Protein AF-A0A2N9F2U2-F1 (afdb_monomer)

Sequence (80 aa):
MATPPVAGNPEGLSVAAPAQAPGTDMTGICFKDQLWLNTYPLDRNLVFDYFALSPFYDWTCNNEQLRMRSIHPLDLSHLS

InterPro domains:
  IPR007018 Mediator complex, subunit Med6 [PF04934] (29-74)
  IPR007018 Mediator complex, subunit Med6 [PTHR13104] (15-80)
  IPR038566 Mediator complex, subunit Med6 superfamily [G3DSA:3.10.450.580] (22-80)

Secondary structure (DSSP, 8-state):
-PPPP-----S-----PPPPPTT---TT-----HHHHHHS---TTTHHHHHHTSTT--TTSHHHHHHHTT--TT-TTS--

Mean predicted aligned error: 11.88 Å

pLDDT: mean 76.86, std 18.89, range [37.5, 95.0]

Organism: Fagus sylvatica (NCBI:txid28930)

Solvent-accessible surface area (backbone atoms only — not comparable to full-atom values): 575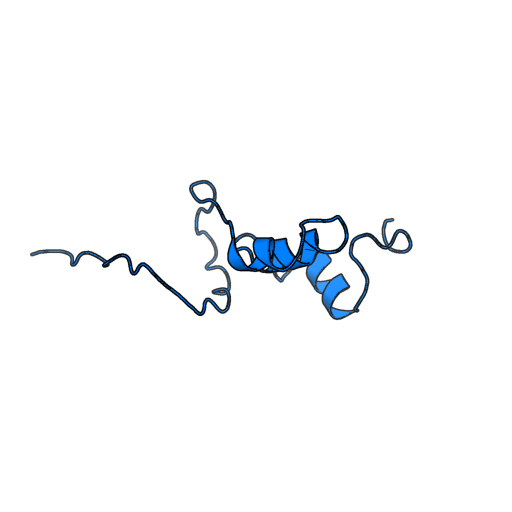0 Å² total; per-residue (Å²): 134,85,81,83,81,84,76,83,80,79,82,85,86,85,74,78,75,74,79,77,65,91,84,68,86,62,88,90,64,86,86,82,64,65,71,57,52,74,75,45,73,87,42,92,79,46,45,59,63,57,46,61,73,35,93,84,48,60,81,86,39,71,64,42,60,32,51,78,67,72,41,61,92,82,44,67,94,75,67,124

Structure (mmCIF, N/CA/C/O backbone):
data_AF-A0A2N9F2U2-F1
#
_entry.id   AF-A0A2N9F2U2-F1
#
loop_
_atom_site.group_PDB
_atom_site.id
_atom_site.type_symbol
_atom_site.label_atom_id
_atom_site.label_alt_id
_atom_site.label_comp_id
_atom_site.label_asym_id
_atom_site.label_entity_id
_atom_site.label_seq_id
_atom_site.pdbx_PDB_ins_code
_atom_site.Cartn_x
_atom_site.Cartn_y
_atom_site.Cartn_z
_atom_site.occupancy
_atom_site.B_iso_or_equiv
_atom_site.auth_seq_id
_atom_site.auth_comp_id
_atom_site.auth_asym_id
_atom_site.auth_atom_id
_atom_site.pdbx_PDB_model_num
ATOM 1 N N . MET A 1 1 ? -12.434 32.180 23.595 1.00 42.81 1 MET A N 1
ATOM 2 C CA . MET A 1 1 ? -13.508 31.807 22.650 1.00 42.81 1 MET A CA 1
ATOM 3 C C . MET A 1 1 ? -13.103 30.501 21.989 1.00 42.81 1 MET A C 1
ATOM 5 O O . MET A 1 1 ? -11.924 30.337 21.712 1.00 42.81 1 MET A O 1
ATOM 9 N N . ALA A 1 2 ? -14.040 29.560 21.900 1.00 37.50 2 ALA A N 1
ATOM 10 C CA . ALA A 1 2 ? -13.815 28.128 21.714 1.00 37.50 2 ALA A CA 1
ATOM 11 C C . ALA A 1 2 ? -13.275 27.735 20.326 1.00 37.50 2 ALA A C 1
ATOM 13 O O . ALA A 1 2 ? -13.701 28.277 19.310 1.00 37.50 2 ALA A O 1
ATOM 14 N N . THR A 1 3 ? -12.375 26.752 20.302 1.00 47.22 3 THR A N 1
ATOM 15 C CA . THR A 1 3 ? -12.017 25.953 19.124 1.00 47.22 3 THR A CA 1
ATOM 16 C C . THR A 1 3 ? -13.134 24.938 18.833 1.00 47.22 3 THR A C 1
ATOM 18 O O . THR A 1 3 ? -13.657 24.342 19.777 1.00 47.22 3 THR A O 1
ATOM 21 N N . PRO A 1 4 ? -13.539 24.720 17.568 1.00 48.62 4 PRO A N 1
ATOM 22 C CA . PRO A 1 4 ? -14.538 23.705 17.253 1.00 48.62 4 PRO A CA 1
ATOM 23 C C . P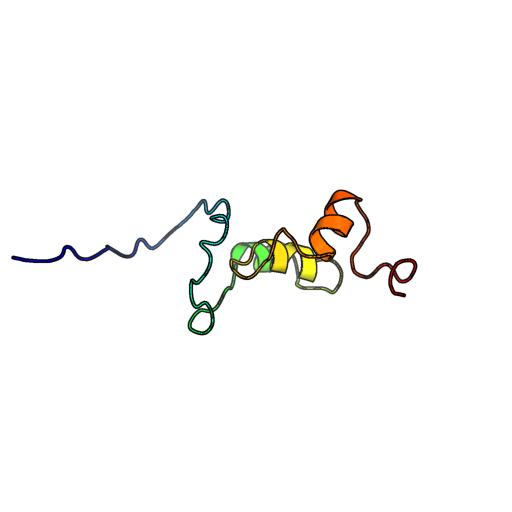RO A 1 4 ? -13.911 22.299 17.304 1.00 48.62 4 PRO A C 1
ATOM 25 O O . PRO A 1 4 ? -12.746 22.139 16.927 1.00 48.62 4 PRO A O 1
ATOM 28 N N . PRO A 1 5 ? -14.652 21.264 17.741 1.00 51.59 5 PRO A N 1
ATOM 29 C CA . PRO A 1 5 ? -14.194 19.888 17.642 1.00 51.59 5 PRO A CA 1
ATOM 30 C C . PRO A 1 5 ? -14.359 19.416 16.194 1.00 51.59 5 PRO A C 1
ATOM 32 O O . PRO A 1 5 ? -15.446 19.504 15.622 1.00 51.59 5 PRO A O 1
ATOM 35 N N . VAL A 1 6 ? -13.284 18.905 15.593 1.00 49.97 6 VAL A N 1
ATOM 36 C CA . VAL A 1 6 ? -13.392 18.131 14.354 1.00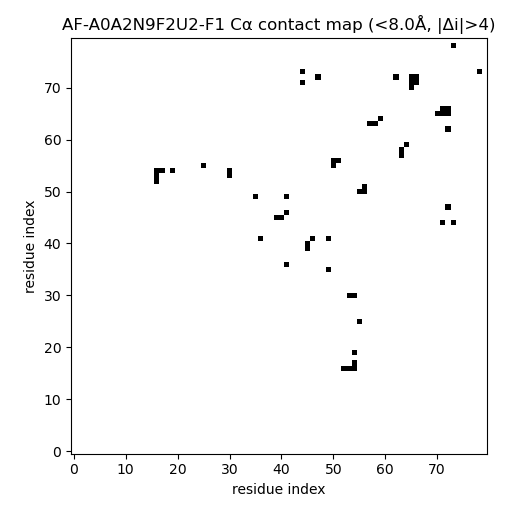 49.97 6 VAL A CA 1
ATOM 37 C C . VAL A 1 6 ? -14.113 16.830 14.700 1.00 49.97 6 VAL A C 1
ATOM 39 O O . VAL A 1 6 ? -13.597 15.975 15.418 1.00 49.97 6 VAL A O 1
ATOM 42 N N . ALA A 1 7 ? -15.369 16.738 14.273 1.00 45.78 7 ALA A N 1
ATOM 43 C CA . ALA A 1 7 ? -16.165 15.534 14.390 1.00 45.78 7 ALA A CA 1
ATOM 44 C C . ALA A 1 7 ? -15.480 14.425 13.583 1.00 45.78 7 ALA A C 1
ATOM 46 O O . ALA A 1 7 ? -15.306 14.543 12.370 1.00 45.78 7 ALA A O 1
ATOM 47 N N . GLY A 1 8 ? -15.064 13.361 14.272 1.00 47.75 8 GLY A N 1
ATOM 48 C CA . GLY A 1 8 ? -14.696 12.112 13.624 1.00 47.75 8 GLY A CA 1
ATOM 49 C C . GLY A 1 8 ? -15.908 11.588 12.867 1.00 47.75 8 GLY A C 1
ATOM 50 O O . GLY A 1 8 ? -16.960 11.373 13.465 1.00 47.75 8 GLY A O 1
ATOM 51 N N . ASN A 1 9 ? -15.762 11.418 11.558 1.00 41.09 9 ASN A N 1
ATOM 52 C CA . ASN A 1 9 ? -16.763 10.765 10.733 1.00 41.09 9 ASN A CA 1
ATOM 53 C C . ASN A 1 9 ? -16.434 9.263 10.686 1.00 41.09 9 ASN A C 1
ATOM 55 O O . ASN A 1 9 ? -15.389 8.904 10.135 1.00 41.09 9 ASN A O 1
ATOM 59 N N . PRO A 1 10 ? -17.255 8.379 11.280 1.00 53.62 10 PRO A N 1
ATOM 60 C CA . PRO A 1 10 ? -17.201 6.962 10.975 1.00 53.62 10 PRO A CA 1
ATOM 61 C C . PRO A 1 10 ? -17.882 6.752 9.612 1.00 53.62 10 PRO A C 1
ATOM 63 O O . PRO A 1 10 ? -18.758 7.519 9.233 1.00 53.62 10 PRO A O 1
ATOM 66 N N . GLU A 1 11 ? -17.510 5.688 8.908 1.00 41.53 11 GLU A N 1
ATOM 67 C CA . GLU A 1 11 ? -18.180 5.200 7.691 1.00 41.53 11 GLU A CA 1
ATOM 68 C C . GLU A 1 11 ? -17.783 5.882 6.363 1.00 41.53 11 GLU A C 1
ATOM 70 O O . GLU A 1 11 ? -18.207 6.979 6.020 1.00 41.53 11 GLU A O 1
ATOM 75 N N . GLY A 1 12 ? -17.015 5.127 5.569 1.00 54.56 12 GLY A N 1
ATOM 76 C CA . GLY A 1 12 ? -17.321 4.925 4.153 1.00 54.56 12 GLY A CA 1
ATOM 77 C C . GLY A 1 12 ? -16.940 6.019 3.151 1.00 54.56 12 GLY A C 1
ATOM 78 O O . GLY A 1 12 ? -17.690 6.958 2.927 1.00 54.56 12 GLY A O 1
ATOM 79 N N . LEU A 1 13 ? -15.890 5.698 2.388 1.00 48.88 13 LEU A N 1
ATOM 80 C CA . LEU A 1 13 ? -15.601 6.109 1.006 1.00 48.88 13 LEU A CA 1
ATOM 81 C C . LEU A 1 13 ? -14.790 7.393 0.756 1.00 48.88 13 LEU A C 1
ATOM 83 O O . LEU A 1 13 ? -15.135 8.501 1.143 1.00 48.88 13 LEU A O 1
ATOM 87 N N . SER A 1 14 ? -13.770 7.173 -0.083 1.00 47.22 14 SER A N 1
ATOM 88 C CA . SER A 1 14 ? -12.932 8.128 -0.807 1.00 47.22 14 SER A CA 1
ATOM 89 C C . SER A 1 14 ? -11.835 8.826 -0.006 1.00 47.22 14 SER A C 1
ATOM 91 O O . SER A 1 14 ? -11.978 9.957 0.446 1.00 47.22 14 SER A O 1
ATOM 93 N N . VAL A 1 15 ? -10.658 8.205 -0.000 1.00 38.53 15 VAL A N 1
ATOM 94 C CA . VAL A 1 15 ? -9.401 8.954 0.032 1.00 38.53 15 VAL A CA 1
ATOM 95 C C . VAL A 1 15 ? -8.624 8.620 -1.232 1.00 38.53 15 VAL A C 1
ATOM 97 O O . VAL A 1 15 ? -7.837 7.681 -1.276 1.00 38.53 15 VAL A O 1
ATOM 100 N N . ALA A 1 16 ? -8.845 9.413 -2.286 1.00 43.16 16 ALA A N 1
ATOM 101 C CA . ALA A 1 16 ? -7.733 9.729 -3.171 1.00 43.16 16 ALA A CA 1
ATOM 102 C C . ALA A 1 16 ? -6.603 10.188 -2.244 1.00 43.16 16 ALA A C 1
ATOM 104 O O . ALA A 1 16 ? -6.803 11.139 -1.484 1.00 43.16 16 ALA A O 1
ATOM 105 N N . ALA A 1 17 ? -5.513 9.419 -2.198 1.00 50.16 17 ALA A N 1
ATOM 106 C CA . ALA A 1 17 ? -4.464 9.628 -1.217 1.00 50.16 17 ALA A CA 1
ATOM 107 C C . ALA A 1 17 ? -4.034 11.102 -1.282 1.00 50.16 17 ALA A C 1
ATOM 109 O O . ALA A 1 17 ? -3.678 11.579 -2.366 1.00 50.16 17 ALA A O 1
ATOM 110 N N . PRO A 1 18 ? -4.135 11.860 -0.176 1.00 47.09 18 PRO A N 1
ATOM 111 C CA . PRO A 1 18 ? -3.628 13.213 -0.172 1.00 47.09 18 PRO A CA 1
ATOM 112 C C . PRO A 1 18 ? -2.130 13.101 -0.437 1.00 47.09 18 PRO A C 1
ATOM 114 O O . PRO A 1 18 ? -1.420 12.422 0.305 1.00 47.09 18 PRO A O 1
ATOM 117 N N . ALA A 1 19 ? -1.670 13.728 -1.521 1.00 54.91 19 ALA A N 1
ATOM 118 C CA . ALA A 1 19 ? -0.250 13.926 -1.761 1.00 54.91 19 ALA A CA 1
ATOM 119 C C . ALA A 1 19 ? 0.366 14.442 -0.453 1.00 54.91 19 ALA A C 1
ATOM 121 O O . ALA A 1 19 ? -0.098 15.442 0.103 1.00 54.91 19 ALA A O 1
ATOM 122 N N . GLN A 1 20 ? 1.313 13.676 0.088 1.00 57.03 20 GLN A N 1
ATOM 123 C CA . GLN A 1 20 ? 1.813 13.839 1.447 1.00 57.03 20 GLN A CA 1
ATOM 124 C C . GLN A 1 20 ? 2.294 15.280 1.655 1.00 57.03 20 GLN A C 1
ATOM 126 O O . GLN A 1 20 ? 3.176 15.757 0.942 1.00 57.03 20 GLN A O 1
ATOM 131 N N . ALA A 1 21 ? 1.724 15.984 2.637 1.00 57.19 21 ALA A N 1
ATOM 132 C CA . ALA A 1 21 ? 2.264 17.267 3.062 1.00 57.19 21 ALA A CA 1
ATOM 133 C C . ALA A 1 21 ? 3.639 17.010 3.712 1.00 57.19 21 ALA A C 1
ATOM 135 O O . ALA A 1 21 ? 3.696 16.257 4.696 1.00 57.19 21 ALA A O 1
ATOM 136 N N . PRO A 1 22 ? 4.741 17.590 3.193 1.00 60.00 22 PRO A N 1
ATOM 137 C CA . PRO A 1 22 ? 6.076 17.357 3.734 1.00 60.00 22 PRO A CA 1
ATOM 138 C C . PRO A 1 22 ? 6.118 17.683 5.233 1.00 60.00 22 PRO A C 1
ATOM 140 O O . PRO A 1 22 ? 5.786 18.797 5.631 1.00 60.00 22 PRO A O 1
ATOM 143 N N . GLY A 1 23 ? 6.517 16.714 6.064 1.00 67.56 23 GLY A N 1
ATOM 144 C CA . GLY A 1 23 ? 6.698 16.909 7.510 1.00 67.56 23 GLY A CA 1
ATOM 145 C C . GLY A 1 23 ? 5.552 16.448 8.419 1.00 67.56 23 GLY A C 1
ATOM 146 O O . GLY A 1 23 ? 5.591 16.740 9.611 1.00 67.56 23 GLY A O 1
ATOM 147 N N . THR A 1 24 ? 4.554 15.717 7.908 1.00 79.50 24 THR A N 1
ATOM 148 C CA . THR A 1 24 ? 3.561 15.051 8.773 1.00 79.50 24 THR A CA 1
ATOM 149 C C . THR A 1 24 ? 4.190 13.818 9.430 1.00 79.50 24 THR A C 1
ATOM 151 O O . THR A 1 24 ? 4.588 12.892 8.727 1.00 79.50 24 THR A O 1
ATOM 154 N N . ASP A 1 25 ? 4.280 13.787 10.763 1.00 85.75 25 ASP A N 1
ATOM 155 C CA . ASP A 1 25 ? 4.706 12.590 11.499 1.00 85.75 25 ASP A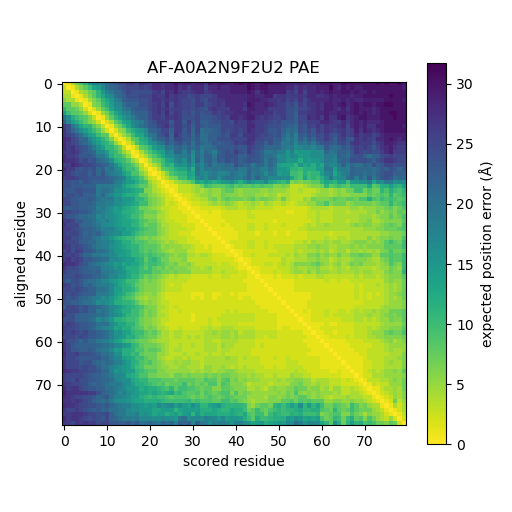 CA 1
ATOM 156 C C . ASP A 1 25 ? 3.645 11.484 11.377 1.00 85.75 25 ASP A C 1
ATOM 158 O O . ASP A 1 25 ? 2.493 11.656 11.776 1.00 85.75 25 ASP A O 1
ATOM 162 N N . MET A 1 26 ? 4.041 10.347 10.805 1.00 84.75 26 MET A N 1
ATOM 163 C CA . MET A 1 26 ? 3.177 9.188 10.565 1.00 84.75 26 MET A CA 1
ATOM 164 C C . MET A 1 26 ? 3.495 8.006 11.492 1.00 84.75 26 MET A C 1
ATOM 166 O O . MET A 1 26 ? 2.890 6.944 11.361 1.00 84.75 26 MET A O 1
ATOM 170 N N . THR A 1 27 ? 4.427 8.164 12.438 1.00 89.00 27 THR A N 1
ATOM 171 C CA . THR A 1 27 ? 4.872 7.070 13.322 1.00 89.00 27 THR A CA 1
ATOM 172 C C . THR A 1 27 ? 3.830 6.664 14.370 1.00 89.00 27 THR A C 1
ATOM 174 O O . THR A 1 27 ? 3.895 5.560 14.906 1.00 89.00 27 THR A O 1
ATOM 177 N N . GLY A 1 28 ? 2.846 7.529 14.642 1.00 91.38 28 GLY A N 1
ATOM 178 C CA . GLY A 1 28 ? 1.772 7.296 15.613 1.00 91.38 28 GLY A CA 1
ATOM 179 C C . GLY A 1 28 ? 0.486 6.679 15.050 1.00 91.38 28 GLY A C 1
ATOM 180 O O . GLY A 1 28 ? -0.486 6.550 15.794 1.00 91.38 28 GLY A O 1
ATOM 181 N N . ILE A 1 29 ? 0.435 6.335 13.760 1.00 91.25 29 ILE A N 1
ATOM 182 C CA . ILE A 1 29 ? -0.780 5.826 13.104 1.00 91.25 29 ILE A CA 1
ATOM 183 C C . ILE A 1 29 ? -0.574 4.433 12.502 1.00 91.25 29 ILE A C 1
ATOM 185 O O . ILE A 1 29 ? 0.533 4.043 12.142 1.00 91.25 29 ILE A O 1
ATOM 189 N N . CYS A 1 30 ? -1.673 3.692 12.352 1.00 92.56 30 CYS A N 1
ATOM 190 C CA . CYS A 1 30 ? -1.701 2.381 11.708 1.00 92.56 30 CYS A CA 1
ATOM 191 C C . CYS A 1 30 ? -2.622 2.415 10.485 1.00 92.56 30 CYS A C 1
ATOM 193 O O . CYS A 1 30 ? -3.691 3.024 10.527 1.00 92.56 30 CYS A O 1
ATOM 195 N N . PHE A 1 31 ? -2.243 1.707 9.421 1.00 93.06 31 PHE A N 1
ATOM 196 C CA . PHE A 1 31 ? -3.068 1.535 8.226 1.00 93.06 31 PHE A CA 1
ATOM 197 C C . PHE A 1 31 ? -3.562 0.091 8.113 1.00 93.06 31 PHE A C 1
ATOM 199 O O . PHE A 1 31 ? -2.772 -0.851 8.200 1.00 93.06 31 PHE A O 1
ATOM 206 N N . LYS A 1 32 ? -4.870 -0.078 7.896 1.00 95.00 32 LYS A N 1
ATOM 207 C CA . LYS A 1 32 ? -5.484 -1.368 7.581 1.00 95.00 32 LYS A CA 1
ATOM 208 C C . LYS A 1 32 ? -6.768 -1.169 6.777 1.00 95.00 32 LYS A C 1
ATOM 210 O O . LYS A 1 32 ? -7.725 -0.607 7.302 1.00 95.00 32 LYS A O 1
ATOM 215 N N . ASP A 1 33 ? -6.817 -1.698 5.559 1.00 94.44 33 ASP A N 1
ATOM 216 C CA . ASP A 1 33 ? -8.037 -1.759 4.752 1.00 94.44 33 ASP A CA 1
ATOM 217 C C . ASP A 1 33 ? -8.622 -3.178 4.796 1.00 94.44 33 ASP A C 1
ATOM 219 O O . ASP A 1 33 ? -8.166 -4.104 4.123 1.00 94.44 33 ASP A O 1
ATOM 223 N N . GLN A 1 34 ? -9.640 -3.363 5.640 1.00 93.00 34 GLN A N 1
ATOM 224 C CA . GLN A 1 34 ? -10.291 -4.661 5.818 1.00 93.00 34 GLN A CA 1
ATOM 225 C C . GLN A 1 34 ? -11.130 -5.072 4.599 1.00 93.00 34 GLN A C 1
ATOM 227 O O . GLN A 1 34 ? -11.261 -6.266 4.343 1.00 93.00 34 GLN A O 1
ATOM 232 N N . LEU A 1 35 ? -11.698 -4.121 3.852 1.00 94.88 35 LEU A N 1
ATOM 233 C CA . LEU A 1 35 ? -12.511 -4.428 2.674 1.00 94.88 35 LEU A CA 1
ATOM 234 C C . LEU A 1 35 ? -11.631 -4.997 1.559 1.00 94.88 35 LEU A C 1
ATOM 236 O O . LEU A 1 35 ? -11.982 -6.011 0.949 1.00 94.88 35 LEU A O 1
ATOM 240 N N . TRP A 1 36 ? -10.463 -4.387 1.355 1.00 94.50 36 TRP A N 1
ATOM 241 C CA . TRP A 1 36 ? -9.460 -4.894 0.428 1.00 94.50 36 TRP A CA 1
ATOM 242 C C . TRP A 1 36 ? -9.005 -6.297 0.838 1.00 94.50 36 TRP A C 1
ATOM 244 O O . TRP A 1 36 ? -9.087 -7.217 0.029 1.00 94.50 36 TRP A O 1
ATOM 254 N N . LEU A 1 37 ? -8.641 -6.495 2.113 1.00 93.69 37 LEU A N 1
ATOM 255 C CA . LEU A 1 37 ? -8.173 -7.790 2.634 1.00 93.69 37 LEU A CA 1
ATOM 256 C C . LEU A 1 37 ? -9.233 -8.902 2.588 1.00 93.69 37 LEU A C 1
ATOM 258 O O . LEU A 1 37 ? -8.885 -10.077 2.515 1.00 93.69 37 LEU A O 1
ATOM 262 N N . ASN A 1 38 ? -10.520 -8.555 2.645 1.00 94.56 38 ASN A N 1
ATOM 263 C CA . ASN A 1 38 ? -11.606 -9.526 2.483 1.00 94.56 38 ASN A CA 1
ATOM 264 C C . ASN A 1 38 ? -11.770 -9.980 1.022 1.00 94.56 38 ASN A C 1
ATOM 266 O O . ASN A 1 38 ? -12.321 -11.051 0.779 1.00 94.56 38 ASN A O 1
ATOM 270 N N . THR A 1 39 ? -11.327 -9.161 0.066 1.00 94.44 39 THR A N 1
ATOM 271 C CA . THR A 1 39 ? -11.481 -9.405 -1.377 1.00 94.44 39 THR A CA 1
ATOM 272 C C . THR A 1 39 ? -10.233 -10.051 -1.971 1.00 94.44 39 THR A C 1
ATOM 274 O O . THR A 1 39 ? -10.328 -10.969 -2.782 1.00 94.44 39 THR A O 1
ATOM 277 N N . TYR A 1 40 ? -9.062 -9.585 -1.542 1.00 92.44 40 TYR A N 1
ATOM 278 C CA . TYR A 1 40 ? -7.763 -9.996 -2.046 1.00 92.44 40 TYR A CA 1
ATOM 279 C C . TYR A 1 40 ? -6.930 -10.557 -0.886 1.00 92.44 40 TYR A C 1
ATOM 281 O O . TYR A 1 40 ? -6.605 -9.816 0.048 1.00 92.44 40 TYR A O 1
ATOM 289 N N . PRO A 1 41 ? -6.584 -11.859 -0.898 1.00 91.25 41 PRO A N 1
ATOM 290 C CA . PRO A 1 41 ? -5.701 -12.416 0.116 1.00 91.25 41 PRO A CA 1
ATOM 291 C C . PRO A 1 41 ? -4.327 -11.746 0.030 1.00 91.25 41 PRO A C 1
ATOM 293 O O . PRO A 1 41 ? -3.810 -11.484 -1.054 1.00 91.25 41 PRO A O 1
ATOM 296 N N . LEU A 1 42 ? -3.721 -11.467 1.184 1.00 92.75 42 LEU A N 1
ATOM 297 C CA . LEU A 1 42 ? -2.420 -10.810 1.226 1.00 92.75 42 LEU A CA 1
ATOM 298 C C . LEU A 1 42 ? -1.315 -11.819 0.876 1.00 92.75 42 LEU A C 1
ATOM 300 O O . LEU A 1 42 ? -0.918 -12.636 1.708 1.00 92.75 42 LEU A O 1
ATOM 304 N N . ASP A 1 43 ? -0.829 -11.762 -0.361 1.00 91.62 43 ASP A N 1
ATOM 305 C CA . ASP A 1 43 ? 0.264 -12.592 -0.867 1.00 91.62 43 ASP A CA 1
ATOM 306 C C . ASP A 1 43 ? 1.417 -11.747 -1.439 1.00 91.62 43 ASP A C 1
ATOM 308 O O . ASP A 1 43 ? 1.373 -10.518 -1.455 1.00 91.62 43 ASP A O 1
ATOM 312 N N . ARG A 1 44 ? 2.491 -12.409 -1.891 1.00 88.25 44 ARG A N 1
ATOM 313 C CA . ARG A 1 44 ? 3.707 -11.737 -2.387 1.00 88.25 44 ARG A CA 1
ATOM 314 C C . ARG A 1 44 ? 3.485 -10.882 -3.635 1.00 88.25 44 ARG A C 1
ATOM 316 O O . ARG A 1 44 ? 4.291 -9.990 -3.881 1.00 88.25 44 ARG A O 1
ATOM 323 N N . ASN A 1 45 ? 2.447 -11.160 -4.413 1.00 86.75 45 ASN A N 1
ATOM 324 C CA . ASN A 1 45 ? 2.151 -10.418 -5.631 1.00 86.75 45 ASN A CA 1
ATOM 325 C C . ASN A 1 45 ? 1.302 -9.188 -5.306 1.00 86.75 45 ASN A C 1
ATOM 327 O O . ASN A 1 45 ? 1.542 -8.111 -5.835 1.00 86.75 45 ASN A O 1
ATOM 331 N N . LEU A 1 46 ? 0.359 -9.330 -4.371 1.00 90.44 46 LEU A N 1
ATOM 332 C CA . LEU A 1 46 ? -0.622 -8.290 -4.060 1.00 90.44 46 LEU A CA 1
ATOM 333 C C . LEU A 1 46 ? -0.224 -7.391 -2.879 1.00 90.44 46 LEU A C 1
ATOM 335 O O . LEU A 1 46 ? -0.832 -6.344 -2.666 1.00 90.44 46 LEU A O 1
ATOM 339 N N . VAL A 1 47 ? 0.808 -7.756 -2.108 1.00 92.19 47 VAL A N 1
ATOM 340 C CA . VAL A 1 47 ? 1.285 -6.951 -0.968 1.00 92.19 47 VAL A CA 1
ATOM 341 C C . VAL A 1 47 ? 1.739 -5.552 -1.391 1.00 92.19 47 VAL A C 1
ATOM 343 O O . VAL A 1 47 ? 1.532 -4.596 -0.645 1.00 92.19 47 VAL A O 1
ATOM 346 N N . PHE A 1 48 ? 2.317 -5.413 -2.588 1.00 92.19 48 PHE A N 1
ATOM 347 C CA . PHE A 1 48 ? 2.754 -4.118 -3.113 1.00 92.19 48 PHE A CA 1
ATOM 348 C C . PHE A 1 48 ? 1.570 -3.241 -3.513 1.00 92.19 48 PHE A C 1
ATOM 350 O O . PHE A 1 48 ? 1.571 -2.056 -3.188 1.00 92.19 48 PHE A O 1
ATOM 357 N N . ASP A 1 49 ? 0.542 -3.826 -4.130 1.00 91.62 49 ASP A N 1
ATOM 358 C CA . ASP A 1 49 ? -0.687 -3.111 -4.479 1.00 91.62 49 ASP A CA 1
ATOM 359 C C . ASP A 1 49 ? -1.449 -2.670 -3.226 1.00 91.62 49 ASP A C 1
ATOM 361 O O . ASP A 1 49 ? -1.907 -1.533 -3.149 1.00 91.62 49 ASP A O 1
ATOM 365 N N . TYR A 1 50 ? -1.522 -3.526 -2.203 1.00 94.12 50 TYR A N 1
ATOM 366 C CA . TYR A 1 50 ? -2.111 -3.167 -0.913 1.00 94.12 50 TYR A CA 1
ATOM 367 C C . TYR A 1 50 ? -1.346 -2.035 -0.225 1.00 94.12 50 TYR A C 1
ATOM 369 O O . TYR A 1 50 ? -1.944 -1.079 0.270 1.00 94.12 50 TYR A O 1
ATOM 377 N N . PHE A 1 51 ? -0.013 -2.129 -0.194 1.00 93.94 51 PHE A N 1
ATOM 378 C CA . PHE A 1 51 ? 0.822 -1.109 0.429 1.00 93.94 51 PHE A CA 1
ATOM 379 C C . PHE A 1 51 ? 0.756 0.221 -0.327 1.00 9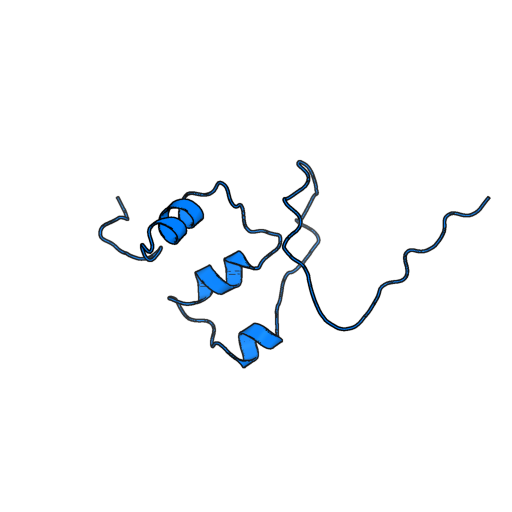3.94 51 PHE A C 1
ATOM 381 O O . PHE A 1 51 ? 0.802 1.264 0.314 1.00 93.94 51 PHE A O 1
ATOM 388 N N . ALA A 1 52 ? 0.564 0.212 -1.649 1.00 93.12 52 ALA A N 1
ATOM 389 C CA . ALA A 1 52 ? 0.421 1.430 -2.448 1.00 93.12 52 ALA A CA 1
ATOM 390 C C . ALA A 1 52 ? -0.823 2.269 -2.100 1.00 93.12 52 ALA A C 1
ATOM 392 O O . ALA A 1 52 ? -0.847 3.473 -2.354 1.00 93.12 52 ALA A O 1
ATOM 393 N N . LEU A 1 53 ? -1.841 1.654 -1.485 1.00 91.88 53 LEU A N 1
ATOM 394 C CA . LEU A 1 53 ? -3.036 2.339 -0.973 1.00 91.88 53 LEU A CA 1
ATOM 395 C C . LEU A 1 53 ? -2.805 3.002 0.392 1.00 91.88 53 LEU A C 1
ATOM 397 O O . LEU A 1 53 ? -3.637 3.780 0.860 1.00 91.88 53 LEU A O 1
ATOM 401 N N . SER A 1 54 ? -1.698 2.671 1.054 1.00 91.38 54 SER A N 1
ATOM 402 C CA . SER A 1 54 ? -1.362 3.188 2.371 1.00 91.38 54 SER A CA 1
ATOM 403 C C . SER A 1 54 ? -0.994 4.675 2.314 1.00 91.38 54 SER A C 1
ATOM 405 O O . SER A 1 54 ? -0.282 5.088 1.398 1.00 91.38 54 SER A O 1
ATOM 407 N N . PRO A 1 55 ? -1.337 5.478 3.344 1.00 89.88 55 PRO A N 1
ATOM 408 C CA . PRO A 1 55 ? -0.792 6.830 3.492 1.00 89.88 55 PRO A CA 1
ATOM 409 C C . PRO A 1 55 ? 0.742 6.852 3.609 1.00 89.88 55 PRO A C 1
ATOM 411 O O . PRO A 1 55 ? 1.349 7.904 3.429 1.00 89.88 55 PRO A O 1
ATOM 414 N N . PHE A 1 56 ? 1.368 5.705 3.893 1.00 90.38 56 PHE A N 1
ATOM 415 C CA . PHE A 1 56 ? 2.819 5.549 3.981 1.00 90.38 56 PHE A CA 1
ATOM 416 C C . PHE A 1 56 ? 3.501 5.388 2.614 1.00 90.38 56 PHE A C 1
ATOM 418 O O . PHE A 1 56 ? 4.729 5.379 2.554 1.00 90.38 56 PHE A O 1
ATOM 425 N N . TYR A 1 57 ? 2.744 5.228 1.523 1.00 91.75 57 TYR A N 1
ATOM 426 C CA . TYR A 1 57 ? 3.317 5.004 0.201 1.00 91.75 57 TYR A CA 1
ATOM 427 C C . TYR A 1 57 ? 3.854 6.298 -0.417 1.00 91.75 57 TYR A C 1
ATOM 429 O O . TYR A 1 57 ? 3.133 7.284 -0.556 1.00 91.75 57 TYR A O 1
ATOM 437 N N . ASP A 1 58 ? 5.123 6.274 -0.817 1.00 90.00 58 ASP A N 1
ATOM 438 C CA . ASP A 1 58 ? 5.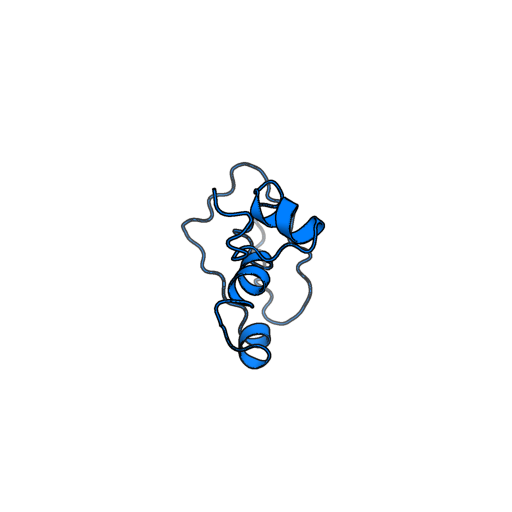792 7.380 -1.498 1.00 90.00 58 ASP A CA 1
ATOM 439 C C . ASP A 1 58 ? 5.729 7.189 -3.021 1.00 90.00 58 ASP A C 1
ATOM 441 O O . ASP A 1 58 ? 6.291 6.240 -3.570 1.00 90.00 58 ASP A O 1
ATOM 445 N N . TRP A 1 59 ? 5.075 8.115 -3.720 1.00 87.25 59 TRP A N 1
ATOM 446 C CA . TRP A 1 59 ? 4.927 8.086 -5.182 1.00 87.25 59 TRP A CA 1
ATOM 447 C C . TRP A 1 59 ? 6.217 8.425 -5.936 1.00 87.25 59 TRP A C 1
ATOM 449 O O . TRP A 1 59 ? 6.282 8.285 -7.154 1.00 87.25 59 TRP A O 1
ATOM 459 N N . THR A 1 60 ? 7.255 8.875 -5.237 1.00 89.75 60 THR A N 1
ATOM 460 C CA . THR A 1 60 ? 8.577 9.136 -5.817 1.00 89.75 60 THR A CA 1
ATOM 461 C C . THR A 1 60 ? 9.522 7.938 -5.699 1.00 89.75 60 THR A C 1
ATOM 463 O O . THR A 1 60 ? 10.617 7.958 -6.265 1.00 89.75 60 THR A O 1
ATOM 466 N N . CYS A 1 61 ? 9.108 6.864 -5.013 1.00 89.06 61 CYS A N 1
ATOM 467 C CA . CYS A 1 61 ? 9.947 5.688 -4.814 1.00 89.06 61 CYS A CA 1
ATOM 468 C C . CYS A 1 61 ? 10.169 4.884 -6.111 1.00 89.06 61 CYS A C 1
ATOM 470 O O . CYS A 1 61 ? 9.396 4.939 -7.069 1.00 89.06 61 CYS A O 1
ATOM 472 N N . ASN A 1 62 ? 11.221 4.061 -6.131 1.00 90.50 62 ASN A N 1
ATOM 473 C CA . ASN A 1 62 ? 11.541 3.217 -7.289 1.00 90.50 62 ASN A CA 1
ATOM 474 C C . ASN A 1 62 ? 10.421 2.220 -7.634 1.00 90.50 62 ASN A C 1
ATOM 476 O O . ASN A 1 62 ? 10.225 1.905 -8.806 1.00 90.50 62 ASN A O 1
ATOM 480 N N . ASN A 1 63 ? 9.654 1.760 -6.641 1.00 88.81 63 ASN A N 1
ATOM 481 C CA . ASN A 1 63 ? 8.558 0.817 -6.870 1.00 88.81 63 ASN A CA 1
ATOM 482 C C . ASN A 1 63 ? 7.438 1.440 -7.716 1.00 88.81 63 ASN A C 1
ATOM 484 O O . ASN A 1 63 ? 6.829 0.735 -8.517 1.00 88.81 63 ASN A O 1
ATOM 488 N N . GLU A 1 64 ? 7.199 2.750 -7.596 1.00 90.88 64 GLU A N 1
ATOM 489 C CA . GLU A 1 64 ? 6.231 3.455 -8.440 1.00 90.88 64 GLU A CA 1
ATOM 490 C C . GLU A 1 64 ? 6.702 3.499 -9.898 1.00 90.88 64 GLU A C 1
ATOM 492 O O . GLU A 1 64 ? 5.932 3.229 -10.818 1.00 90.88 64 GLU A O 1
ATOM 497 N N . GLN A 1 65 ? 7.995 3.750 -10.119 1.00 89.75 65 GLN A N 1
ATOM 498 C CA . GLN A 1 65 ? 8.580 3.742 -11.462 1.00 89.75 65 GLN A CA 1
ATOM 499 C C . GLN A 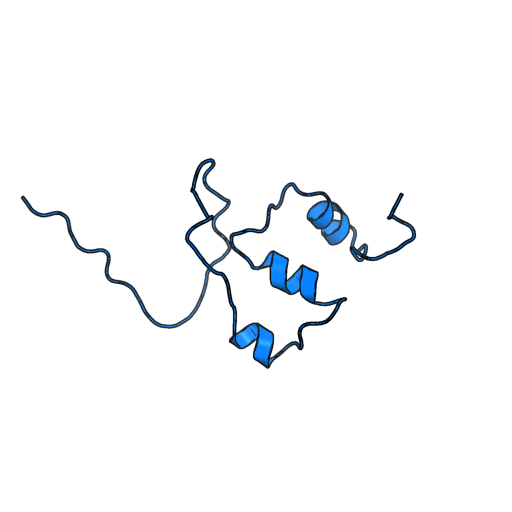1 65 ? 8.482 2.359 -12.126 1.00 89.75 65 GLN A C 1
ATOM 501 O O . GLN A 1 65 ? 8.228 2.267 -13.330 1.00 89.75 65 GLN A O 1
ATOM 506 N N . LEU A 1 66 ? 8.652 1.279 -11.355 1.00 88.62 66 LEU A N 1
ATOM 507 C CA . LEU A 1 66 ? 8.454 -0.093 -11.835 1.00 88.62 66 LEU A CA 1
ATOM 508 C C . LEU A 1 66 ? 6.979 -0.364 -12.158 1.00 88.62 66 LEU A C 1
ATOM 510 O O . LEU A 1 66 ? 6.676 -0.867 -13.241 1.00 88.62 66 LEU A O 1
ATOM 514 N N . ARG A 1 67 ? 6.060 0.060 -11.281 1.00 87.06 67 ARG A N 1
ATOM 515 C CA . ARG A 1 67 ? 4.608 -0.058 -11.485 1.00 87.06 67 ARG A CA 1
ATOM 516 C C . ARG A 1 67 ? 4.146 0.657 -12.756 1.00 87.06 67 ARG A C 1
ATOM 518 O O . ARG A 1 67 ? 3.415 0.067 -13.549 1.00 87.06 67 ARG A O 1
ATOM 525 N N . MET A 1 68 ? 4.630 1.877 -13.007 1.00 87.94 68 MET A N 1
ATOM 526 C CA . MET A 1 68 ? 4.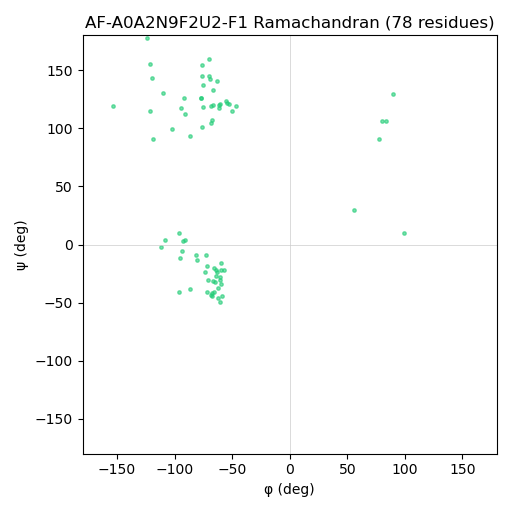346 2.638 -14.236 1.00 87.94 68 MET A CA 1
ATOM 527 C C . MET A 1 68 ? 4.818 1.924 -15.508 1.00 87.94 68 MET A C 1
ATOM 529 O O . MET A 1 68 ? 4.239 2.107 -16.576 1.00 87.94 68 MET A O 1
ATOM 533 N N . ARG A 1 69 ? 5.861 1.098 -15.398 1.00 89.06 69 ARG A N 1
ATOM 534 C CA . ARG A 1 69 ? 6.396 0.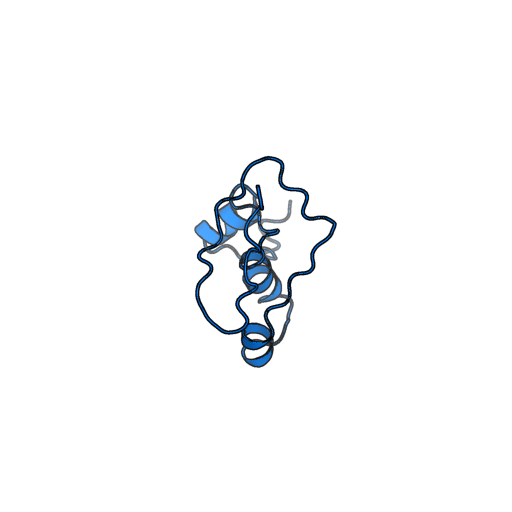275 -16.491 1.00 89.06 69 ARG A CA 1
ATOM 535 C C . ARG A 1 69 ? 5.770 -1.118 -16.566 1.00 89.06 69 ARG A C 1
ATOM 537 O O . ARG A 1 69 ? 6.202 -1.917 -17.389 1.00 89.06 69 ARG A O 1
ATOM 544 N N . SER A 1 70 ? 4.783 -1.411 -15.717 1.00 85.69 70 SER A N 1
ATOM 545 C CA . SER A 1 70 ? 4.183 -2.743 -15.572 1.00 85.69 70 SER A CA 1
ATOM 546 C C . SER A 1 70 ? 5.207 -3.838 -15.241 1.00 85.69 70 SER A C 1
ATOM 548 O O . SER A 1 70 ? 5.016 -4.999 -15.595 1.00 85.69 70 SER A O 1
ATOM 550 N N . ILE A 1 71 ? 6.294 -3.472 -14.557 1.00 84.00 71 ILE A N 1
ATOM 551 C CA . ILE A 1 71 ? 7.308 -4.406 -14.066 1.00 84.00 71 ILE A CA 1
ATOM 552 C C . ILE A 1 71 ? 6.920 -4.797 -12.646 1.00 84.00 71 ILE A C 1
ATOM 554 O O . ILE A 1 71 ? 6.721 -3.935 -11.786 1.00 84.00 71 ILE A O 1
ATOM 558 N N . HIS A 1 72 ? 6.814 -6.100 -12.394 1.00 80.81 72 HIS A N 1
ATOM 559 C CA . HIS A 1 72 ? 6.492 -6.582 -11.060 1.00 80.81 72 HIS A CA 1
ATOM 560 C C . HIS A 1 72 ? 7.653 -6.256 -10.098 1.00 80.81 72 HIS A C 1
ATOM 562 O O . HIS A 1 72 ? 8.800 -6.551 -10.430 1.00 80.81 72 HIS A O 1
ATOM 568 N N . PRO A 1 73 ? 7.410 -5.706 -8.892 1.00 76.06 73 PRO A N 1
ATOM 569 C CA . PRO A 1 73 ? 8.487 -5.321 -7.967 1.00 76.06 73 PRO A CA 1
ATOM 570 C C . PRO A 1 73 ? 9.403 -6.478 -7.538 1.00 76.06 73 PRO A C 1
ATOM 572 O O . PRO A 1 73 ? 10.529 -6.255 -7.108 1.00 76.06 73 PRO A O 1
ATOM 575 N N . LEU A 1 74 ? 8.918 -7.718 -7.649 1.00 79.00 74 LEU A N 1
ATOM 576 C CA . LEU A 1 74 ? 9.686 -8.942 -7.378 1.00 79.00 74 LEU A CA 1
ATOM 577 C C . LEU A 1 74 ? 10.290 -9.588 -8.633 1.00 79.00 74 LEU A C 1
ATOM 579 O O . LEU A 1 74 ? 10.743 -10.731 -8.569 1.00 79.00 74 LEU A O 1
ATOM 583 N N . ASP A 1 75 ? 10.252 -8.913 -9.779 1.00 80.19 75 ASP A N 1
ATOM 584 C CA . ASP A 1 75 ? 10.881 -9.412 -10.995 1.00 80.19 75 ASP A CA 1
ATOM 585 C C . ASP A 1 75 ? 12.408 -9.405 -10.833 1.00 80.19 75 ASP A C 1
ATOM 587 O O . ASP A 1 75 ? 13.066 -8.364 -10.880 1.00 80.19 75 ASP A O 1
ATOM 591 N N . LEU A 1 76 ? 12.965 -10.604 -10.636 1.00 76.94 76 LEU A N 1
ATOM 592 C CA . LEU A 1 76 ? 14.388 -10.857 -10.398 1.00 76.94 76 LEU A CA 1
ATOM 593 C C . LEU A 1 76 ? 15.293 -10.314 -11.510 1.00 76.94 76 LEU A C 1
ATOM 595 O O . LEU A 1 76 ? 16.470 -10.080 -11.259 1.00 76.94 76 LEU A O 1
ATOM 599 N N . SER A 1 77 ? 14.769 -10.090 -12.718 1.00 78.69 77 SER A N 1
ATOM 600 C CA . SER A 1 77 ? 15.535 -9.482 -13.812 1.00 78.69 77 SER A CA 1
ATOM 601 C C . SER A 1 77 ? 15.926 -8.023 -13.542 1.00 78.69 77 SER A C 1
ATOM 603 O O . SER A 1 77 ? 16.880 -7.522 -14.137 1.00 78.69 77 SER A O 1
ATOM 605 N N . HIS A 1 78 ? 15.228 -7.359 -12.618 1.00 69.81 78 HIS A N 1
ATOM 606 C CA . HIS A 1 78 ? 15.438 -5.962 -12.247 1.00 69.81 78 HIS A CA 1
ATOM 607 C C . HIS A 1 78 ? 15.990 -5.777 -10.823 1.00 69.81 78 HIS A C 1
ATOM 609 O O . HIS A 1 78 ? 16.280 -4.647 -10.428 1.00 69.81 78 HIS A O 1
ATOM 615 N N . LEU A 1 79 ? 16.186 -6.864 -10.068 1.00 66.19 79 LEU A N 1
ATOM 616 C CA . LEU A 1 79 ? 16.901 -6.863 -8.789 1.00 66.19 79 LEU A CA 1
ATOM 617 C C . LEU A 1 79 ? 18.407 -7.034 -9.055 1.00 66.19 79 LEU A C 1
ATOM 619 O O . LEU A 1 79 ? 18.889 -8.154 -9.211 1.00 66.19 79 LEU A O 1
ATOM 623 N N . SER A 1 80 ? 19.124 -5.909 -9.162 1.00 61.03 80 SER A N 1
ATOM 624 C CA . SER A 1 80 ? 20.596 -5.839 -9.279 1.00 61.03 80 SER A CA 1
ATOM 625 C C . SER A 1 80 ? 21.265 -5.544 -7.943 1.00 61.03 80 SER A C 1
ATOM 627 O O . SER A 1 80 ? 20.718 -4.697 -7.201 1.00 61.03 80 SER A O 1
#

Radius of gyration: 16.59 Å; Cα contacts (8 Å, |Δi|>4): 30; chains: 1; bounding box: 39×44×39 Å

Foldseek 3Di:
DDDDDPDDDDDDDDDPQPQDDPPDDPVPDDDDDVVCCVVDPDDPQCVLVVCCPDNPDDCPDVCVVCVVVVHGPPPPVPVD